Protein AF-L1IHH8-F1 (afdb_monomer)

Organism: Guillardia theta (strain CCMP2712) (NCBI:txid905079)

Structure (mmCIF, N/CA/C/O backbone):
data_AF-L1IHH8-F1
#
_entry.id   AF-L1IHH8-F1
#
loop_
_atom_site.group_PDB
_atom_site.id
_atom_site.type_symbol
_atom_site.label_atom_id
_atom_site.label_alt_id
_atom_site.label_comp_id
_atom_site.label_asym_id
_atom_site.label_entity_id
_atom_site.label_seq_id
_atom_site.pdbx_PDB_ins_code
_atom_site.Cartn_x
_atom_site.Cartn_y
_atom_site.Cartn_z
_atom_site.occupancy
_atom_site.B_iso_or_equiv
_atom_site.auth_seq_id
_atom_site.auth_comp_id
_atom_site.auth_asym_id
_atom_site.auth_atom_id
_atom_site.pdbx_PDB_model_num
ATOM 1 N N . MET A 1 1 ? 19.258 -24.848 -28.499 1.00 42.00 1 MET A N 1
ATOM 2 C CA . MET A 1 1 ? 18.863 -24.245 -27.208 1.00 42.00 1 MET A CA 1
ATOM 3 C C . MET A 1 1 ? 17.441 -23.754 -27.387 1.00 42.00 1 MET A C 1
ATOM 5 O O . MET A 1 1 ? 17.196 -23.006 -28.322 1.00 42.00 1 MET A O 1
ATOM 9 N N . ALA A 1 2 ? 16.505 -24.311 -26.627 1.00 39.00 2 ALA A N 1
ATOM 10 C CA . ALA A 1 2 ? 15.074 -24.116 -26.814 1.00 39.00 2 ALA A CA 1
ATOM 11 C C . ALA A 1 2 ? 14.574 -22.880 -26.038 1.00 39.00 2 ALA A C 1
ATOM 13 O O . ALA A 1 2 ? 14.802 -22.795 -24.838 1.00 39.00 2 ALA A O 1
ATOM 14 N N . VAL A 1 3 ? 13.909 -21.994 -26.791 1.00 45.84 3 VAL A N 1
ATOM 15 C CA . VAL A 1 3 ? 12.737 -21.144 -26.489 1.00 45.84 3 VAL A CA 1
ATOM 16 C C . VAL A 1 3 ? 12.817 -20.092 -25.367 1.00 45.84 3 VAL A C 1
ATOM 18 O O . VAL A 1 3 ? 12.896 -20.402 -24.186 1.00 45.84 3 VAL A O 1
ATOM 21 N N . GLY A 1 4 ? 12.644 -18.826 -25.763 1.00 43.56 4 GLY A N 1
ATOM 22 C CA . GLY A 1 4 ? 12.114 -17.755 -24.918 1.00 43.56 4 GLY A CA 1
ATOM 23 C C . GLY A 1 4 ? 10.997 -17.043 -25.679 1.00 43.56 4 GLY A C 1
ATOM 24 O O . GLY A 1 4 ? 11.246 -16.051 -26.357 1.00 43.56 4 GLY A O 1
ATOM 25 N N . GLU A 1 5 ? 9.792 -17.612 -25.639 1.00 51.06 5 GLU A N 1
ATOM 26 C CA . GLU A 1 5 ? 8.565 -17.042 -26.200 1.00 51.06 5 GLU A CA 1
ATOM 27 C C . GLU A 1 5 ? 8.221 -15.736 -25.474 1.00 51.06 5 GLU A C 1
ATOM 29 O O . GLU A 1 5 ? 7.688 -15.735 -24.365 1.00 51.06 5 GLU A O 1
ATOM 34 N N . GLY A 1 6 ? 8.529 -14.601 -26.101 1.00 54.66 6 GLY A N 1
ATOM 35 C CA . GLY A 1 6 ? 7.864 -13.345 -25.778 1.00 54.66 6 GLY A CA 1
ATOM 36 C C . GLY A 1 6 ? 6.418 -13.452 -26.254 1.00 54.66 6 GLY A C 1
ATOM 37 O O . GLY A 1 6 ? 6.179 -13.431 -27.459 1.00 54.66 6 GLY A O 1
ATOM 38 N N . GLY A 1 7 ? 5.476 -13.642 -25.326 1.00 62.53 7 GLY A N 1
ATOM 39 C CA . GLY A 1 7 ? 4.051 -13.770 -25.643 1.00 62.53 7 GLY A CA 1
ATOM 40 C C . GLY A 1 7 ? 3.553 -12.614 -26.519 1.00 62.53 7 GLY A C 1
ATOM 41 O O . GLY A 1 7 ? 3.982 -11.472 -26.343 1.00 62.53 7 GLY A O 1
ATOM 42 N N . SER A 1 8 ? 2.663 -12.918 -27.474 1.00 83.50 8 SER A N 1
ATOM 43 C CA . SER A 1 8 ? 2.055 -11.922 -28.375 1.00 83.50 8 SER A CA 1
ATOM 44 C C . SER A 1 8 ? 1.467 -10.748 -27.579 1.00 83.50 8 SER A C 1
ATOM 46 O O . SER A 1 8 ? 0.989 -10.930 -26.457 1.00 83.50 8 SER A O 1
ATOM 48 N N . PHE A 1 9 ? 1.429 -9.551 -28.172 1.00 83.62 9 PHE A N 1
ATOM 49 C CA . PHE A 1 9 ? 0.716 -8.398 -27.607 1.00 83.62 9 PHE A CA 1
ATOM 50 C C . PHE A 1 9 ? -0.721 -8.744 -27.195 1.00 83.62 9 PHE A C 1
ATOM 52 O O . PHE A 1 9 ? -1.194 -8.272 -26.166 1.00 83.62 9 PHE A O 1
ATOM 59 N N . GLU A 1 10 ? -1.392 -9.613 -27.950 1.00 84.56 10 GLU A N 1
ATOM 60 C CA . GLU A 1 10 ? -2.737 -10.102 -27.627 1.00 84.56 10 GLU A CA 1
ATOM 61 C C . GLU A 1 10 ? -2.761 -10.918 -26.328 1.00 84.56 10 GLU A C 1
ATOM 63 O O . GLU A 1 10 ? -3.709 -10.832 -25.548 1.00 84.56 10 GLU A O 1
ATOM 68 N N . GLU A 1 11 ? -1.705 -11.684 -26.050 1.00 83.38 11 GLU A N 1
ATOM 69 C CA . GLU A 1 11 ? -1.583 -12.452 -24.814 1.00 83.38 11 GLU A CA 1
ATOM 70 C C . GLU A 1 11 ? -1.338 -11.536 -23.612 1.00 83.38 11 GLU A C 1
ATOM 72 O O . GLU A 1 11 ? -1.935 -11.739 -22.554 1.00 83.38 11 GLU A O 1
ATOM 77 N N . VAL A 1 12 ? -0.502 -10.508 -23.782 1.00 79.94 12 VAL A N 1
ATOM 78 C CA . VAL A 1 12 ? -0.261 -9.488 -22.754 1.00 79.94 12 VAL A CA 1
ATOM 79 C C . VAL A 1 12 ? -1.540 -8.702 -22.466 1.00 79.94 12 VAL A C 1
ATOM 81 O O . VAL A 1 12 ? -1.905 -8.559 -21.303 1.00 79.94 12 VAL A O 1
ATOM 84 N N . ALA A 1 13 ? -2.262 -8.265 -23.501 1.00 82.06 13 ALA A N 1
ATOM 85 C CA . ALA A 1 13 ? -3.532 -7.557 -23.353 1.00 82.06 13 ALA A CA 1
ATOM 86 C C . ALA A 1 13 ? -4.588 -8.416 -22.641 1.00 82.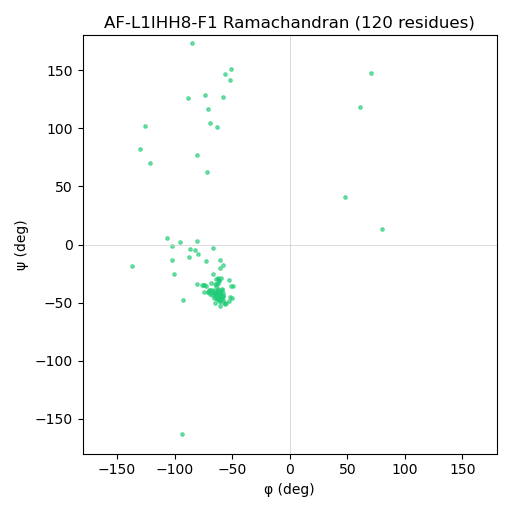06 13 ALA A C 1
ATOM 88 O O . ALA A 1 13 ? -5.281 -7.937 -21.748 1.00 82.06 13 ALA A O 1
ATOM 89 N N . ARG A 1 14 ? -4.668 -9.712 -22.970 1.00 84.31 14 ARG A N 1
ATOM 90 C CA . ARG A 1 14 ? -5.578 -10.641 -22.290 1.00 84.31 14 ARG A CA 1
ATOM 91 C C . ARG A 1 14 ? -5.212 -10.839 -20.816 1.00 84.31 14 ARG A C 1
ATOM 93 O O . ARG A 1 14 ? -6.110 -10.884 -19.982 1.00 84.31 14 ARG A O 1
ATOM 100 N N . LYS A 1 15 ? -3.920 -10.960 -20.489 1.00 79.44 15 LYS A N 1
ATOM 101 C CA . LYS A 1 15 ? -3.448 -11.070 -19.096 1.00 79.44 15 LYS A CA 1
ATOM 102 C C . LYS A 1 15 ? -3.727 -9.793 -18.299 1.00 79.44 15 LYS A C 1
ATOM 104 O O . LYS A 1 15 ? -4.113 -9.886 -17.141 1.00 79.44 15 LYS A O 1
ATOM 109 N N . ASP A 1 16 ? -3.568 -8.625 -18.917 1.00 78.00 16 ASP A N 1
ATOM 110 C CA . ASP A 1 16 ? -3.890 -7.332 -18.301 1.00 78.00 16 ASP A CA 1
ATOM 111 C C . ASP A 1 16 ? -5.395 -7.198 -18.010 1.00 78.00 16 ASP A C 1
ATOM 113 O O . ASP A 1 16 ? -5.780 -6.822 -16.904 1.00 78.00 16 ASP A O 1
ATOM 117 N N . GLU A 1 17 ? -6.253 -7.586 -18.958 1.00 81.12 17 GLU A N 1
ATOM 118 C CA . GLU A 1 17 ? -7.710 -7.609 -18.767 1.00 81.12 17 GLU A CA 1
ATOM 119 C C . GLU A 1 17 ? -8.120 -8.570 -17.637 1.00 81.12 17 GLU A C 1
ATOM 121 O O . GLU A 1 17 ? -8.918 -8.211 -16.772 1.00 81.12 17 GLU A O 1
ATOM 126 N N . GLN A 1 18 ? -7.537 -9.775 -17.599 1.00 81.19 18 GLN A N 1
ATOM 127 C CA . GLN A 1 18 ? -7.774 -10.748 -16.526 1.00 81.19 18 GLN A CA 1
ATOM 128 C C . GLN A 1 18 ? -7.363 -10.196 -15.162 1.00 81.19 18 GLN A C 1
ATOM 130 O O . GLN A 1 18 ? -8.164 -10.224 -14.232 1.00 81.19 18 GLN A O 1
ATOM 135 N N . PHE A 1 19 ? -6.165 -9.619 -15.063 1.00 74.19 19 PHE A N 1
ATOM 136 C CA . PHE A 1 19 ? -5.675 -9.007 -13.830 1.00 74.19 19 PHE A CA 1
ATOM 137 C C . PHE A 1 19 ? -6.603 -7.886 -13.341 1.00 74.19 19 PHE A C 1
ATOM 139 O O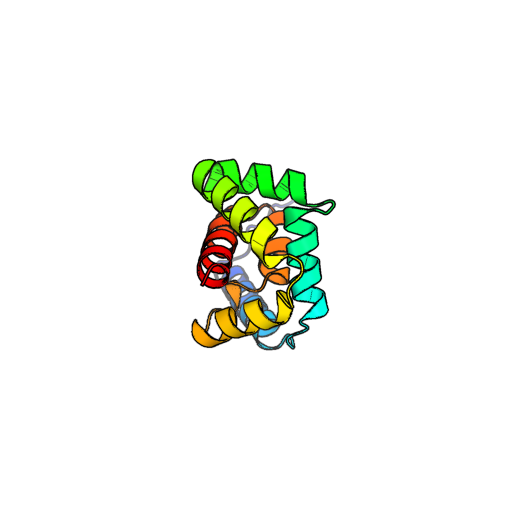 . PHE A 1 19 ? -6.957 -7.831 -12.164 1.00 74.19 19 PHE A O 1
ATOM 146 N N . LYS A 1 20 ? -7.068 -7.020 -14.251 1.00 72.06 20 LYS A N 1
ATOM 147 C CA . LYS A 1 20 ? -8.031 -5.958 -13.925 1.00 72.06 20 LYS A CA 1
ATOM 148 C C . LYS A 1 20 ? -9.353 -6.515 -13.400 1.00 72.06 20 LYS A C 1
ATOM 150 O O . LYS A 1 20 ? -9.914 -5.947 -12.465 1.00 72.06 20 LYS A O 1
ATOM 155 N N . GLN A 1 21 ? -9.862 -7.603 -13.980 1.00 76.75 21 GLN A N 1
ATOM 156 C CA . GLN A 1 21 ? -11.096 -8.229 -13.502 1.00 76.75 21 GLN A CA 1
ATOM 157 C C . GLN A 1 21 ? -10.924 -8.933 -12.155 1.00 76.75 21 GLN A C 1
ATOM 159 O O . GLN A 1 21 ? -11.806 -8.829 -11.305 1.00 76.75 21 GLN A O 1
ATOM 164 N N . GLU A 1 22 ? -9.808 -9.627 -11.944 1.00 77.00 22 GLU A N 1
ATOM 165 C CA . GLU A 1 22 ? -9.498 -10.293 -10.675 1.00 77.00 22 GLU A CA 1
ATOM 166 C C . GLU A 1 22 ? -9.402 -9.283 -9.529 1.00 77.00 22 GLU A C 1
ATOM 168 O O . GLU A 1 22 ? -10.059 -9.459 -8.502 1.00 77.00 22 GLU A O 1
ATOM 173 N N . GLU A 1 23 ? -8.677 -8.179 -9.732 1.00 70.44 23 GLU A N 1
ATOM 174 C CA . GLU A 1 23 ? -8.561 -7.105 -8.740 1.00 70.44 23 GLU A CA 1
ATOM 175 C C . GLU A 1 23 ? -9.917 -6.444 -8.458 1.00 70.44 23 GLU A C 1
ATOM 177 O O . GLU A 1 23 ? -10.268 -6.227 -7.298 1.00 70.44 23 GLU A O 1
ATOM 182 N N . LYS A 1 24 ? -10.724 -6.195 -9.500 1.00 70.69 24 LYS A N 1
ATOM 183 C CA . LYS A 1 24 ? -12.064 -5.602 -9.361 1.00 70.69 24 LYS A CA 1
ATOM 184 C C . LYS A 1 24 ? -13.038 -6.501 -8.594 1.00 70.69 24 LYS A C 1
ATOM 186 O O . LYS A 1 24 ? -13.910 -6.001 -7.889 1.00 70.69 24 LYS A O 1
ATOM 191 N N . ASN A 1 25 ? -12.919 -7.818 -8.747 1.00 76.94 25 ASN A N 1
ATOM 192 C CA . ASN A 1 25 ? -13.812 -8.783 -8.104 1.00 76.94 25 ASN A CA 1
ATOM 193 C C . ASN A 1 25 ? -13.346 -9.190 -6.700 1.00 76.94 25 ASN A C 1
ATOM 195 O O . ASN A 1 25 ? -14.098 -9.839 -5.967 1.00 76.94 25 ASN A O 1
ATOM 199 N N . ARG A 1 26 ? -12.122 -8.828 -6.299 1.00 78.69 26 ARG A N 1
ATOM 200 C CA . ARG A 1 26 ? -11.611 -9.148 -4.970 1.00 78.69 26 ARG A CA 1
ATOM 201 C C . ARG A 1 26 ? -12.325 -8.300 -3.923 1.00 78.69 26 ARG A C 1
ATOM 203 O O . ARG A 1 26 ? -12.165 -7.082 -3.878 1.00 78.69 26 ARG A O 1
ATOM 210 N N . ALA A 1 27 ? -13.065 -8.955 -3.030 1.00 87.81 27 ALA A N 1
ATOM 211 C CA . ALA A 1 27 ? -13.708 -8.280 -1.910 1.00 87.81 27 ALA A CA 1
ATOM 212 C C . ALA A 1 27 ? -12.683 -7.509 -1.058 1.00 87.81 27 ALA A C 1
ATOM 214 O O . ALA A 1 27 ? -11.520 -7.906 -0.922 1.00 87.81 27 ALA A O 1
ATOM 215 N N . TRP A 1 28 ? -13.116 -6.385 -0.493 1.00 92.94 28 TRP A N 1
ATOM 216 C CA . TRP A 1 28 ? -12.289 -5.627 0.435 1.00 92.94 28 TRP A CA 1
ATOM 217 C C . TRP A 1 28 ? -12.206 -6.342 1.786 1.00 92.94 28 TRP A C 1
ATOM 219 O O . TRP A 1 28 ? -13.241 -6.655 2.374 1.00 92.94 28 TRP A O 1
ATOM 229 N N . ASN A 1 29 ? -10.988 -6.541 2.293 1.00 95.19 29 ASN A N 1
ATOM 230 C CA . ASN A 1 29 ? -10.729 -7.057 3.635 1.00 95.19 29 ASN A CA 1
ATOM 231 C C . ASN A 1 29 ? -9.794 -6.096 4.382 1.00 95.19 29 ASN A C 1
ATOM 233 O O . ASN A 1 29 ? -8.587 -6.101 4.161 1.00 95.19 29 ASN A O 1
ATOM 237 N N . SER A 1 30 ? -10.345 -5.274 5.274 1.00 95.31 30 SER A N 1
ATOM 238 C CA . SER A 1 30 ? -9.593 -4.209 5.947 1.00 95.31 30 SER A CA 1
ATOM 239 C C . SER A 1 30 ? -8.437 -4.719 6.803 1.00 95.31 30 SER A C 1
ATOM 241 O O . SER A 1 30 ? -7.411 -4.047 6.876 1.00 95.31 30 SER A O 1
ATOM 243 N N . GLU A 1 31 ? -8.559 -5.909 7.392 1.00 96.44 31 GLU A N 1
ATOM 244 C CA . GLU A 1 31 ? -7.476 -6.518 8.170 1.00 96.44 31 GLU A CA 1
ATOM 245 C C . GLU A 1 31 ? -6.297 -6.918 7.272 1.00 96.44 31 GLU A C 1
ATOM 247 O O . GLU A 1 31 ? -5.143 -6.675 7.621 1.00 96.44 31 GLU A O 1
ATOM 252 N N . GLU A 1 32 ? -6.570 -7.471 6.084 1.00 96.38 32 GLU A N 1
ATOM 253 C CA . GLU A 1 32 ? -5.527 -7.797 5.099 1.00 96.38 32 GLU A CA 1
ATOM 254 C C . GLU A 1 32 ? -4.826 -6.541 4.572 1.00 96.38 32 GLU A C 1
ATOM 256 O O . GLU A 1 32 ? -3.601 -6.525 4.434 1.00 96.38 32 GLU A O 1
ATOM 261 N N . GLU A 1 33 ? -5.584 -5.483 4.282 1.00 97.06 33 GLU A N 1
ATOM 262 C CA . GLU A 1 33 ? -5.032 -4.232 3.754 1.00 97.06 33 GLU A CA 1
ATOM 263 C C . GLU A 1 33 ? -4.191 -3.502 4.813 1.00 97.06 33 GLU A C 1
ATOM 265 O O . GLU A 1 33 ? -3.105 -2.996 4.517 1.00 97.06 33 GLU A O 1
ATOM 270 N N . GLU A 1 34 ? -4.630 -3.514 6.073 1.00 97.12 34 GLU A N 1
ATOM 271 C CA . GLU A 1 34 ? -3.823 -3.033 7.194 1.00 97.12 34 GLU A CA 1
ATOM 272 C C . GLU A 1 34 ? -2.557 -3.871 7.381 1.00 97.12 34 GLU A C 1
ATOM 274 O O . GLU A 1 34 ? -1.462 -3.318 7.517 1.00 97.12 34 GLU A O 1
ATOM 279 N N . HIS A 1 35 ? -2.677 -5.200 7.358 1.00 97.56 35 HIS A N 1
ATOM 280 C CA . HIS A 1 35 ? -1.524 -6.082 7.483 1.00 97.56 35 HIS A CA 1
ATOM 281 C C . HIS A 1 35 ? -0.505 -5.831 6.367 1.00 97.56 35 HIS A C 1
ATOM 283 O O . HIS A 1 35 ? 0.693 -5.793 6.636 1.00 97.56 35 HIS A O 1
ATOM 289 N N . ALA A 1 36 ? -0.956 -5.582 5.136 1.00 97.94 36 ALA A N 1
ATOM 290 C CA . ALA A 1 36 ? -0.074 -5.229 4.030 1.00 97.94 36 ALA A CA 1
ATOM 291 C C . ALA A 1 36 ? 0.671 -3.903 4.271 1.00 97.94 36 ALA A C 1
ATOM 293 O O . ALA A 1 36 ? 1.870 -3.828 4.001 1.00 97.94 36 ALA A O 1
ATOM 294 N N . LEU A 1 37 ? 0.010 -2.876 4.823 1.00 98.00 37 LEU A N 1
ATOM 295 C CA . LEU A 1 37 ? 0.689 -1.638 5.232 1.00 98.00 37 LEU A CA 1
ATOM 296 C C . LEU A 1 37 ? 1.737 -1.911 6.320 1.00 98.00 37 LEU A C 1
ATOM 298 O O . LEU A 1 37 ? 2.890 -1.500 6.175 1.00 98.00 37 LEU A O 1
ATOM 302 N N . ARG A 1 38 ? 1.382 -2.666 7.366 1.00 97.88 38 ARG A N 1
ATOM 303 C CA . ARG A 1 38 ? 2.326 -3.054 8.430 1.00 97.88 38 ARG A CA 1
ATOM 304 C C . ARG A 1 38 ? 3.519 -3.818 7.869 1.00 97.88 38 ARG A C 1
ATOM 306 O O . ARG A 1 38 ? 4.656 -3.516 8.203 1.00 97.88 38 ARG A O 1
ATOM 313 N N . GLU A 1 39 ? 3.285 -4.756 6.964 1.00 97.88 39 GLU A N 1
ATOM 314 C CA . GLU A 1 39 ? 4.329 -5.549 6.322 1.00 97.88 39 GLU A CA 1
ATOM 315 C C . GLU A 1 39 ? 5.289 -4.686 5.479 1.00 97.88 39 GLU A C 1
ATOM 317 O O . GLU A 1 39 ? 6.492 -4.952 5.452 1.00 97.88 39 GLU A O 1
ATOM 322 N N . MET A 1 40 ? 4.790 -3.616 4.845 1.00 97.94 40 MET A N 1
ATOM 323 C CA . MET A 1 40 ? 5.610 -2.650 4.102 1.00 97.94 40 MET A CA 1
ATOM 324 C C . MET A 1 40 ? 6.422 -1.706 5.005 1.00 97.94 40 MET A C 1
ATOM 326 O O . MET A 1 40 ? 7.539 -1.330 4.647 1.00 97.94 40 MET A O 1
ATOM 330 N N . PHE A 1 41 ? 5.897 -1.297 6.162 1.00 97.69 41 PHE A N 1
ATOM 331 C CA . PHE A 1 41 ? 6.553 -0.296 7.019 1.00 97.69 41 PHE A CA 1
ATOM 332 C C . PHE A 1 41 ? 7.316 -0.872 8.217 1.00 97.69 41 PHE A C 1
ATOM 334 O O . PHE A 1 41 ? 8.250 -0.236 8.701 1.00 97.69 41 PHE A O 1
ATOM 341 N N . GLU A 1 42 ? 6.939 -2.054 8.694 1.00 96.81 42 GLU A N 1
ATOM 342 C CA . GLU A 1 42 ? 7.429 -2.646 9.949 1.00 96.81 42 GLU A CA 1
ATOM 343 C C . GLU A 1 42 ? 7.755 -4.141 9.821 1.00 96.81 42 GLU A C 1
ATOM 345 O O . GLU A 1 42 ? 8.465 -4.685 10.665 1.00 96.81 42 GLU A O 1
ATOM 350 N N . GLY A 1 43 ? 7.238 -4.812 8.789 1.00 96.06 43 GLY A N 1
ATOM 351 C CA . GLY A 1 43 ? 7.403 -6.250 8.598 1.00 96.06 43 GLY A CA 1
ATOM 352 C C . GLY A 1 43 ? 8.588 -6.648 7.722 1.00 96.06 43 GLY A C 1
ATOM 353 O O . GLY A 1 43 ? 9.515 -5.875 7.463 1.00 96.06 43 GLY A O 1
ATOM 354 N N . ALA A 1 44 ? 8.559 -7.895 7.252 1.00 96.50 44 ALA A N 1
ATOM 355 C CA . ALA A 1 44 ? 9.684 -8.510 6.546 1.00 96.50 44 ALA A CA 1
ATOM 356 C C . ALA A 1 44 ? 9.962 -7.852 5.185 1.00 96.50 44 ALA A C 1
ATOM 358 O O . ALA A 1 44 ? 11.097 -7.859 4.705 1.00 96.50 44 ALA A O 1
ATOM 359 N N . SER A 1 45 ? 8.942 -7.244 4.580 1.00 96.75 45 SER A N 1
ATOM 360 C CA . SER A 1 45 ? 9.055 -6.543 3.301 1.00 96.75 45 SER A CA 1
ATOM 361 C C . SER A 1 45 ? 9.598 -5.116 3.436 1.00 96.75 45 SER A C 1
ATOM 363 O O . SER A 1 45 ? 9.853 -4.482 2.414 1.00 96.75 45 SER A O 1
ATOM 365 N N . ASN A 1 46 ? 9.827 -4.599 4.650 1.00 96.81 46 ASN A N 1
ATOM 366 C CA . ASN A 1 46 ? 10.240 -3.209 4.844 1.00 96.81 46 ASN A CA 1
ATOM 367 C C . ASN A 1 46 ? 11.546 -2.839 4.132 1.00 96.81 46 ASN A C 1
ATOM 369 O O . ASN A 1 46 ? 11.615 -1.804 3.470 1.00 96.81 46 ASN A O 1
ATOM 373 N N . SER A 1 47 ? 12.569 -3.689 4.218 1.00 95.50 47 SER A N 1
ATOM 374 C CA . SER A 1 47 ? 13.861 -3.440 3.567 1.00 95.50 47 SER A CA 1
ATOM 375 C C . SER A 1 47 ? 13.731 -3.385 2.041 1.00 95.50 47 SER A C 1
ATOM 377 O O . SER A 1 47 ? 14.279 -2.485 1.400 1.00 95.50 47 SER A O 1
ATOM 379 N N . LEU A 1 48 ? 12.944 -4.302 1.470 1.00 95.75 48 LEU A N 1
ATOM 380 C CA . LEU A 1 48 ? 12.618 -4.335 0.048 1.00 95.75 48 LEU A CA 1
ATOM 381 C C . LEU A 1 48 ? 11.903 -3.046 -0.368 1.00 95.75 48 LEU A C 1
ATOM 383 O O . LEU A 1 48 ? 12.378 -2.350 -1.264 1.00 95.75 48 LEU A O 1
ATOM 387 N N . VAL A 1 49 ? 10.827 -2.677 0.329 1.00 95.06 49 VAL A N 1
ATOM 388 C CA . VAL A 1 49 ? 10.029 -1.480 0.024 1.00 95.06 49 VAL A CA 1
ATOM 389 C C . VAL A 1 49 ? 10.874 -0.213 0.142 1.00 95.06 49 VAL A C 1
ATOM 391 O O . VAL A 1 49 ? 10.861 0.616 -0.767 1.00 95.06 49 VAL A O 1
ATOM 394 N N . ALA A 1 50 ? 11.668 -0.081 1.207 1.00 94.31 50 ALA A N 1
ATOM 395 C CA . ALA A 1 50 ? 12.554 1.060 1.406 1.00 94.31 50 ALA A CA 1
ATOM 396 C C . ALA A 1 50 ? 13.556 1.210 0.253 1.00 94.31 50 ALA A C 1
ATOM 398 O O . ALA A 1 50 ? 13.745 2.317 -0.254 1.00 94.31 50 ALA A O 1
ATOM 399 N N . SER A 1 51 ? 14.154 0.105 -0.206 1.00 93.25 51 SER A N 1
ATOM 400 C CA . SER A 1 51 ? 15.087 0.128 -1.337 1.00 93.25 51 SER A CA 1
ATOM 401 C C . SER A 1 51 ? 14.402 0.516 -2.657 1.00 93.25 51 SER A C 1
ATOM 403 O O . SER A 1 51 ? 14.879 1.414 -3.357 1.00 93.25 51 SER A O 1
ATOM 405 N N . SER A 1 52 ? 13.239 -0.074 -2.962 1.00 93.19 52 SER A N 1
ATOM 406 C CA . SER A 1 52 ? 12.464 0.222 -4.172 1.00 93.19 52 SER A CA 1
ATOM 407 C C . SER A 1 52 ? 11.969 1.668 -4.196 1.00 93.19 52 SER A C 1
ATOM 409 O O . SER A 1 52 ? 12.044 2.341 -5.229 1.00 93.19 52 SER A O 1
ATOM 411 N N . CYS A 1 53 ? 11.488 2.180 -3.063 1.00 92.50 53 CYS A N 1
ATOM 412 C CA . CYS A 1 53 ? 10.890 3.509 -2.994 1.00 92.50 53 CYS A CA 1
ATOM 413 C C . CYS A 1 53 ? 11.937 4.620 -2.913 1.00 92.50 53 CYS A C 1
ATOM 415 O O . CYS A 1 53 ? 11.755 5.651 -3.564 1.00 92.50 53 CYS A O 1
ATOM 417 N N . ALA A 1 54 ? 13.077 4.402 -2.250 1.00 89.19 54 ALA A N 1
ATOM 418 C C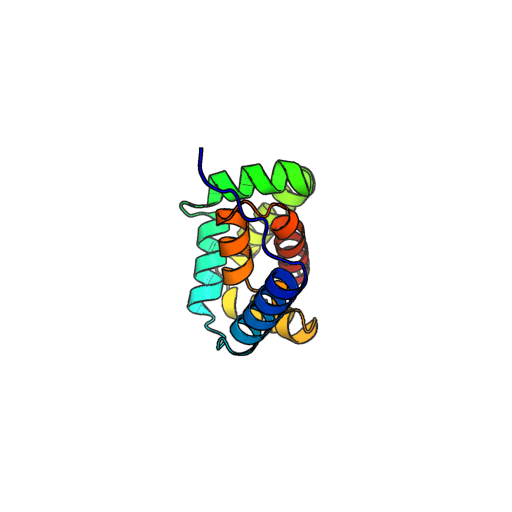A . ALA A 1 54 ? 14.197 5.341 -2.315 1.00 89.19 54 ALA A CA 1
ATOM 419 C C . ALA A 1 54 ? 14.687 5.547 -3.762 1.00 89.19 54 ALA A C 1
ATOM 421 O O . ALA A 1 54 ? 14.984 6.678 -4.151 1.00 89.19 54 ALA A O 1
ATOM 422 N N . ALA A 1 55 ? 14.701 4.481 -4.572 1.00 8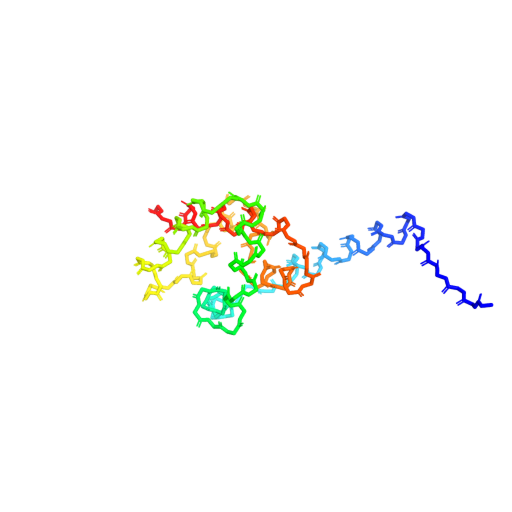8.19 55 ALA A N 1
ATOM 423 C CA . ALA A 1 55 ? 15.079 4.546 -5.983 1.00 88.19 55 ALA A CA 1
ATOM 424 C C . ALA A 1 55 ? 14.006 5.193 -6.882 1.00 88.19 55 ALA A C 1
ATOM 426 O O . ALA A 1 55 ? 14.349 5.878 -7.843 1.00 88.19 55 ALA A O 1
ATOM 427 N N . SER A 1 56 ? 12.718 4.989 -6.584 1.00 89.56 56 SER A N 1
ATOM 428 C CA . SER A 1 56 ? 11.620 5.360 -7.497 1.00 89.56 56 SER A CA 1
ATOM 429 C C . SER A 1 56 ? 11.043 6.752 -7.246 1.00 89.56 56 SER A C 1
ATOM 431 O O . SER A 1 56 ? 10.873 7.528 -8.182 1.00 89.56 56 SER A O 1
ATOM 433 N N . ILE A 1 57 ? 10.740 7.082 -5.986 1.00 88.88 57 ILE A N 1
ATOM 434 C CA . ILE A 1 57 ? 10.049 8.331 -5.612 1.00 88.88 57 ILE A CA 1
ATOM 435 C C . ILE A 1 57 ? 10.975 9.353 -4.943 1.00 88.88 57 ILE A C 1
ATOM 437 O O . ILE A 1 57 ? 10.519 10.421 -4.548 1.00 88.88 57 ILE A O 1
ATOM 441 N N . LYS A 1 58 ? 12.283 9.062 -4.881 1.00 86.75 58 LYS A N 1
ATOM 442 C CA . LYS A 1 58 ? 13.320 9.784 -4.121 1.00 86.75 58 LYS A CA 1
ATOM 443 C C . LYS A 1 58 ? 13.182 9.599 -2.607 1.00 86.75 58 LYS A C 1
ATOM 445 O O . LYS A 1 58 ? 12.085 9.543 -2.053 1.00 86.75 58 LYS A O 1
ATOM 450 N N . THR A 1 59 ? 14.323 9.597 -1.920 1.00 87.06 59 THR A N 1
ATOM 451 C CA . THR A 1 59 ? 14.413 9.412 -0.463 1.00 87.06 59 THR A CA 1
ATOM 452 C C . THR A 1 59 ? 13.468 10.315 0.343 1.00 87.06 59 THR A C 1
ATOM 454 O O . THR A 1 59 ? 12.758 9.773 1.183 1.00 87.06 59 THR A O 1
ATOM 457 N N . PRO A 1 60 ? 13.342 11.637 0.087 1.00 90.62 60 PRO A N 1
ATOM 458 C CA . PRO A 1 60 ? 12.470 12.491 0.901 1.00 90.62 60 PRO A CA 1
ATOM 459 C C . PRO A 1 60 ? 10.987 12.098 0.856 1.00 90.62 60 PRO A C 1
ATOM 461 O O . PRO A 1 60 ? 10.282 12.235 1.852 1.00 90.62 60 PRO A O 1
ATOM 464 N N . CYS A 1 61 ? 10.499 11.587 -0.278 1.00 92.50 61 CYS A N 1
ATOM 465 C CA . CYS A 1 61 ? 9.110 11.144 -0.393 1.00 92.50 61 CYS A CA 1
ATOM 466 C C . CYS A 1 61 ? 8.873 9.838 0.371 1.00 92.50 61 CYS A C 1
ATOM 468 O O . CYS A 1 61 ? 7.817 9.666 0.978 1.00 92.50 61 CYS A O 1
ATOM 470 N N . TRP A 1 62 ? 9.863 8.941 0.392 1.00 94.56 62 TRP A N 1
ATOM 471 C CA . TRP A 1 62 ? 9.809 7.742 1.227 1.00 94.56 62 TRP A CA 1
ATOM 472 C C . TRP A 1 62 ? 9.867 8.072 2.725 1.00 94.56 62 TRP A C 1
ATOM 474 O O . TRP A 1 62 ? 9.071 7.540 3.496 1.00 94.56 62 TRP A O 1
ATOM 484 N N . GLU A 1 63 ? 10.746 8.989 3.141 1.00 95.06 63 GLU A N 1
ATOM 485 C CA . GLU A 1 63 ? 10.805 9.457 4.533 1.00 95.06 63 GLU A CA 1
ATOM 486 C C . GLU A 1 63 ? 9.462 10.045 4.984 1.00 95.06 63 GLU A C 1
ATOM 488 O O . GLU A 1 63 ? 8.944 9.652 6.027 1.00 95.06 63 GLU A O 1
ATOM 493 N N . GLN A 1 64 ? 8.829 10.869 4.142 1.00 95.94 64 GLN A N 1
ATOM 494 C CA . GLN A 1 64 ? 7.483 11.380 4.402 1.00 95.94 64 GLN A CA 1
ATOM 495 C C . GLN A 1 64 ? 6.454 10.251 4.586 1.00 95.94 64 GLN A C 1
ATOM 497 O O . GLN A 1 64 ? 5.618 10.326 5.482 1.00 95.94 64 GLN A O 1
ATOM 502 N N . CYS A 1 65 ? 6.505 9.184 3.781 1.00 96.94 65 CYS A N 1
ATOM 503 C CA . CYS A 1 65 ? 5.603 8.040 3.958 1.00 96.94 65 CYS A CA 1
ATOM 504 C C . CYS A 1 65 ? 5.776 7.389 5.336 1.00 96.94 65 CYS A C 1
ATOM 506 O O . CYS A 1 65 ? 4.784 7.049 5.978 1.00 96.94 65 CYS A O 1
ATOM 508 N N . LYS A 1 66 ? 7.020 7.246 5.810 1.00 96.81 66 LYS A N 1
ATOM 509 C CA . LYS A 1 66 ? 7.304 6.697 7.143 1.00 96.81 66 LYS A CA 1
ATOM 510 C C . LYS A 1 66 ? 6.801 7.609 8.258 1.00 96.81 66 LYS A C 1
ATOM 512 O O . LYS A 1 66 ? 6.247 7.113 9.233 1.00 96.81 66 LYS A O 1
ATOM 517 N N . GLU A 1 67 ? 6.964 8.923 8.118 1.00 97.25 67 GLU A N 1
ATOM 518 C CA . GLU A 1 67 ? 6.431 9.892 9.082 1.00 97.25 67 GLU A CA 1
ATOM 519 C C . GLU A 1 67 ? 4.909 9.790 9.190 1.00 97.25 67 GLU A C 1
ATOM 521 O O . GLU A 1 67 ? 4.379 9.710 10.296 1.00 97.25 67 GLU A O 1
ATOM 526 N N . ILE A 1 68 ? 4.212 9.736 8.052 1.00 97.38 68 ILE A N 1
ATOM 527 C CA . ILE A 1 68 ? 2.757 9.562 8.013 1.00 97.38 68 ILE A CA 1
ATOM 528 C C . ILE A 1 68 ? 2.377 8.242 8.680 1.00 97.38 68 ILE A C 1
ATOM 530 O O . ILE A 1 68 ? 1.538 8.237 9.578 1.00 97.38 68 ILE A O 1
ATOM 534 N N . TRP A 1 69 ? 3.034 7.139 8.303 1.00 97.44 69 TRP A N 1
ATOM 535 C CA . TRP A 1 69 ? 2.799 5.828 8.907 1.00 97.44 69 TRP A CA 1
ATOM 536 C C . TRP A 1 69 ? 2.907 5.881 10.432 1.00 97.44 69 TRP A C 1
ATOM 538 O O . TRP A 1 69 ? 1.994 5.452 11.128 1.00 97.44 69 TRP A O 1
ATOM 548 N N . MET A 1 70 ? 3.972 6.476 10.971 1.00 97.12 70 MET A N 1
ATOM 549 C CA . MET A 1 70 ? 4.174 6.569 12.418 1.00 97.12 70 MET A CA 1
ATOM 550 C C . MET A 1 70 ? 3.059 7.325 13.150 1.00 97.12 70 MET A C 1
ATOM 552 O O . MET A 1 70 ? 2.804 7.009 14.312 1.00 97.12 70 MET A O 1
ATOM 556 N N . LYS A 1 71 ? 2.386 8.279 12.493 1.00 95.81 71 LYS A N 1
ATOM 557 C CA . LYS A 1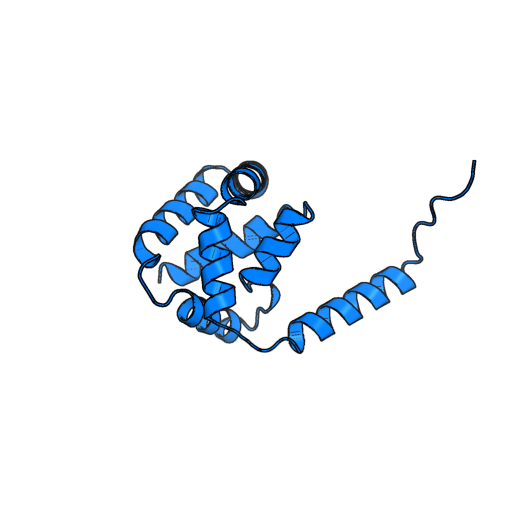 71 ? 1.226 8.983 13.061 1.00 95.81 71 LYS A CA 1
ATOM 558 C C . LYS A 1 71 ? -0.031 8.114 13.073 1.00 95.81 71 LYS A C 1
ATOM 560 O O . LYS A 1 71 ? -0.777 8.167 14.041 1.00 95.81 71 LYS A O 1
ATOM 565 N N . ILE A 1 72 ? -0.263 7.345 12.006 1.00 95.31 72 ILE A N 1
ATOM 566 C CA . ILE A 1 72 ? -1.556 6.684 11.757 1.00 95.31 72 ILE A CA 1
ATOM 567 C C . ILE A 1 72 ? -1.570 5.189 12.087 1.00 95.31 72 ILE A C 1
ATOM 569 O O . ILE A 1 72 ? -2.635 4.596 12.151 1.00 95.31 72 ILE A O 1
ATOM 573 N N . LYS A 1 73 ? -0.416 4.546 12.297 1.00 92.12 73 LYS A N 1
ATOM 574 C CA . LYS A 1 73 ? -0.285 3.077 12.387 1.00 92.12 73 LYS A CA 1
ATOM 575 C C . LYS A 1 73 ? -1.066 2.376 13.500 1.00 92.12 73 LYS A C 1
ATOM 577 O O . LYS A 1 73 ? -1.122 1.148 13.510 1.00 92.12 73 LYS A O 1
ATOM 582 N N . ASN A 1 74 ? -1.591 3.119 14.469 1.00 89.75 74 ASN A N 1
ATOM 583 C CA . ASN A 1 74 ? -2.419 2.579 15.551 1.00 89.75 74 ASN A CA 1
ATOM 584 C C . ASN A 1 74 ? -3.919 2.839 15.326 1.00 89.75 74 ASN A C 1
ATOM 586 O O . ASN A 1 74 ? -4.733 2.416 16.142 1.00 89.75 74 ASN A O 1
ATOM 590 N N . ASP A 1 75 ? -4.277 3.517 14.235 1.00 88.44 75 ASP A N 1
ATOM 591 C CA . ASP A 1 75 ? -5.656 3.730 13.814 1.00 88.44 75 ASP A CA 1
ATOM 592 C C . ASP A 1 75 ? -6.159 2.532 12.993 1.00 88.44 75 ASP A C 1
ATOM 594 O O . ASP A 1 75 ? -5.391 1.657 12.595 1.00 88.44 75 ASP A O 1
ATOM 598 N N . GLN A 1 76 ? -7.451 2.539 12.653 1.00 90.88 76 GLN A N 1
ATOM 599 C CA . GLN A 1 76 ? -8.063 1.614 11.690 1.00 90.88 76 GLN A CA 1
ATOM 600 C C . GLN A 1 76 ? -7.628 1.946 10.248 1.00 90.88 76 GLN A C 1
ATOM 602 O O . GLN A 1 76 ? -8.432 2.344 9.401 1.00 90.88 76 GLN A O 1
ATOM 607 N N . VAL A 1 77 ? -6.328 1.839 9.965 1.00 94.44 77 VAL A N 1
ATOM 608 C CA . VAL A 1 77 ? -5.723 2.252 8.688 1.00 94.44 77 VAL A CA 1
ATOM 609 C C . VAL A 1 77 ? -6.257 1.460 7.500 1.00 94.44 77 VAL A C 1
ATOM 611 O O . VAL A 1 77 ? -6.339 2.016 6.407 1.00 94.44 77 VAL A O 1
ATOM 614 N N . GLY A 1 78 ? -6.682 0.210 7.706 1.00 94.81 78 GLY A N 1
ATOM 615 C CA . GLY A 1 78 ? -7.344 -0.589 6.674 1.00 94.81 78 GLY A CA 1
ATOM 616 C C . GLY A 1 78 ? -8.657 0.037 6.192 1.00 94.81 78 GLY A C 1
ATOM 617 O O . GLY A 1 78 ? -8.873 0.170 4.989 1.00 94.81 78 GLY A O 1
ATOM 618 N N . GLU A 1 79 ? -9.508 0.507 7.109 1.00 95.81 79 GLU A N 1
ATOM 619 C CA . GLU A 1 79 ? -10.759 1.197 6.750 1.00 95.81 79 GLU A CA 1
ATOM 620 C C . GLU A 1 79 ? -10.489 2.575 6.139 1.00 95.81 79 GLU A C 1
ATOM 622 O O . GLU A 1 79 ? -11.107 2.960 5.148 1.00 95.81 79 GLU A O 1
ATOM 627 N N . ARG A 1 80 ? -9.509 3.319 6.664 1.00 96.25 80 ARG A N 1
ATOM 628 C CA . ARG A 1 80 ? -9.125 4.612 6.073 1.00 96.25 80 ARG A CA 1
ATOM 629 C C . ARG A 1 80 ? -8.607 4.441 4.643 1.00 96.25 80 ARG A C 1
ATOM 631 O O . ARG A 1 80 ? -8.983 5.211 3.762 1.00 96.25 80 ARG A O 1
ATOM 638 N N . ALA A 1 81 ? -7.805 3.406 4.385 1.00 96.56 81 ALA A N 1
ATOM 639 C CA . ALA A 1 81 ? -7.333 3.080 3.042 1.00 96.56 81 ALA A CA 1
ATOM 640 C C . ALA A 1 81 ? -8.495 2.734 2.101 1.00 96.56 81 ALA A C 1
ATOM 642 O O . ALA A 1 81 ? -8.488 3.171 0.952 1.00 96.56 81 ALA A O 1
ATOM 643 N N . LYS A 1 82 ? -9.523 2.030 2.594 1.00 96.06 82 LYS A N 1
ATOM 644 C CA . LYS A 1 82 ? -10.747 1.744 1.834 1.00 96.06 82 LYS A CA 1
ATOM 645 C C . LYS A 1 82 ? -11.424 3.016 1.357 1.00 96.06 82 LYS A C 1
ATOM 647 O O . LYS A 1 82 ? -11.721 3.135 0.172 1.00 96.06 82 LYS A O 1
ATOM 652 N N . HIS A 1 83 ? -11.633 3.965 2.267 1.00 95.38 83 HIS A N 1
ATOM 653 C CA . HIS A 1 83 ? -12.261 5.240 1.936 1.00 95.38 83 HIS A CA 1
ATOM 654 C C . HIS A 1 83 ? -11.478 5.992 0.860 1.00 95.38 83 HIS A C 1
ATOM 656 O O . HIS A 1 83 ? -12.077 6.435 -0.113 1.00 95.38 83 HIS A O 1
ATOM 662 N N . VAL A 1 84 ? -10.148 6.051 0.974 1.00 96.31 84 VAL A N 1
ATOM 663 C CA . VAL A 1 84 ? -9.290 6.687 -0.039 1.00 96.31 84 VAL A CA 1
ATOM 664 C C . VAL A 1 84 ? -9.396 5.987 -1.396 1.00 96.31 84 VAL A C 1
ATOM 666 O O . VAL A 1 84 ? -9.554 6.652 -2.417 1.00 96.31 84 VAL A O 1
ATOM 669 N N . VAL A 1 85 ? -9.322 4.652 -1.429 1.00 95.56 85 VAL A N 1
ATOM 670 C CA . VAL A 1 85 ? -9.416 3.875 -2.677 1.00 95.56 85 VAL A CA 1
ATOM 671 C C . VAL A 1 85 ? -10.771 4.083 -3.354 1.00 95.56 85 VAL A C 1
ATOM 673 O O . VAL A 1 85 ? -10.817 4.278 -4.567 1.00 95.56 85 VAL A O 1
ATOM 676 N N . GLN A 1 86 ? -11.856 4.080 -2.577 1.00 94.19 86 GLN A N 1
ATOM 677 C CA . GLN A 1 86 ? -13.213 4.282 -3.080 1.00 94.19 86 GLN A CA 1
ATOM 678 C C . GLN A 1 86 ? -13.450 5.718 -3.560 1.00 94.19 86 GLN A C 1
ATOM 680 O O . GLN A 1 86 ? -14.034 5.904 -4.621 1.00 94.19 86 GLN A O 1
ATOM 685 N N . GLU A 1 87 ? -12.978 6.724 -2.820 1.00 95.44 87 GLU A N 1
ATOM 686 C CA . GLU A 1 87 ? -13.106 8.140 -3.194 1.00 95.44 87 GLU A CA 1
ATOM 687 C C . GLU A 1 87 ? -12.372 8.454 -4.503 1.00 95.44 87 GLU A C 1
ATOM 689 O O . GLU A 1 87 ? -12.866 9.217 -5.329 1.00 95.44 87 GLU A O 1
ATOM 694 N N . LEU A 1 88 ? -11.198 7.853 -4.701 1.00 93.94 88 LEU A N 1
ATOM 695 C CA . LEU A 1 88 ? -10.385 8.048 -5.901 1.00 93.94 88 LEU A CA 1
ATOM 696 C C . LEU A 1 88 ? -10.753 7.098 -7.048 1.00 93.94 88 LEU A C 1
ATOM 698 O O . LEU A 1 88 ? -10.140 7.189 -8.111 1.00 93.94 88 LEU A O 1
ATOM 702 N N . GLU A 1 89 ? -11.684 6.164 -6.825 1.00 91.75 89 GLU A N 1
ATOM 703 C CA . GLU A 1 89 ? -12.014 5.063 -7.743 1.00 91.75 89 GLU A CA 1
ATOM 704 C C . GLU A 1 89 ? -10.751 4.332 -8.252 1.00 91.75 89 GLU A C 1
ATOM 706 O O . GLU A 1 89 ? -10.600 3.996 -9.430 1.00 91.75 89 GLU A O 1
ATOM 711 N N . ALA A 1 90 ? -9.792 4.116 -7.347 1.00 90.75 90 ALA A N 1
ATOM 712 C CA . ALA A 1 90 ? -8.417 3.765 -7.679 1.00 90.75 90 ALA A CA 1
ATOM 713 C C . ALA A 1 90 ? -7.996 2.426 -7.055 1.00 90.75 90 ALA A C 1
ATOM 715 O O . ALA A 1 90 ? -7.132 2.382 -6.183 1.00 90.75 90 ALA A O 1
ATOM 716 N N . GLU A 1 91 ? -8.550 1.312 -7.546 1.00 90.94 91 GLU A N 1
ATOM 717 C CA . GLU A 1 91 ? -8.259 -0.056 -7.056 1.00 90.94 91 GLU A CA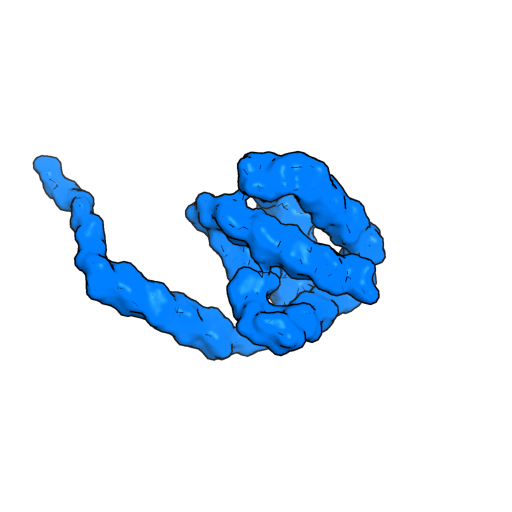 1
ATOM 718 C C . GLU A 1 91 ? -6.758 -0.396 -7.032 1.00 90.94 91 GLU A C 1
ATOM 720 O O . GLU A 1 91 ? -6.259 -1.101 -6.159 1.00 90.94 91 GLU A O 1
ATOM 725 N N . HIS A 1 92 ? -5.981 0.190 -7.943 1.00 88.94 92 HIS A N 1
ATOM 726 C CA . HIS A 1 92 ? -4.528 0.042 -7.967 1.00 88.94 92 HIS A CA 1
ATOM 727 C C . HIS A 1 92 ? -3.811 0.686 -6.761 1.00 88.94 92 HIS A C 1
ATOM 729 O O . HIS A 1 92 ? -2.587 0.572 -6.675 1.00 88.94 92 HIS A O 1
ATOM 735 N N . LEU A 1 93 ? -4.516 1.365 -5.854 1.00 95.44 93 LEU A N 1
ATOM 736 C CA . LEU A 1 93 ? -3.980 1.892 -4.598 1.00 95.44 93 LEU A CA 1
ATOM 737 C C . LEU A 1 93 ? -4.213 0.959 -3.401 1.00 95.44 93 LEU A C 1
ATOM 739 O O . LEU A 1 93 ? -3.805 1.295 -2.292 1.00 95.44 93 LEU A O 1
ATOM 743 N N . ARG A 1 94 ? -4.820 -0.218 -3.598 1.00 96.00 94 ARG A N 1
ATOM 744 C CA . ARG A 1 94 ? -4.980 -1.216 -2.532 1.00 96.00 94 ARG A CA 1
ATOM 745 C C . ARG A 1 94 ? -3.624 -1.631 -1.941 1.00 96.00 94 ARG A C 1
ATOM 747 O O . ARG A 1 94 ? -2.745 -2.043 -2.709 1.00 96.00 94 ARG A O 1
ATOM 754 N N . PRO A 1 95 ? -3.432 -1.561 -0.609 1.00 97.56 95 PRO A N 1
ATOM 755 C CA . PRO A 1 95 ? -2.182 -1.958 0.038 1.00 97.56 95 PRO A CA 1
ATOM 756 C C . PRO A 1 95 ? -1.673 -3.353 -0.330 1.00 97.56 95 PRO A C 1
ATOM 758 O O . PRO A 1 95 ? -0.492 -3.510 -0.642 1.00 97.56 95 PRO A O 1
ATOM 761 N N . THR A 1 96 ? -2.547 -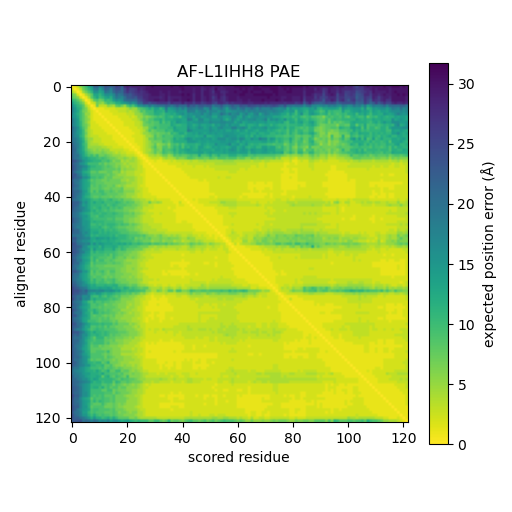4.359 -0.342 1.00 96.69 96 THR A N 1
ATOM 762 C CA . THR A 1 96 ? -2.201 -5.738 -0.716 1.00 96.69 96 THR A CA 1
ATOM 763 C C . THR A 1 96 ? -1.660 -5.814 -2.144 1.00 96.69 96 THR A C 1
ATOM 765 O O . THR A 1 96 ? -0.606 -6.411 -2.376 1.00 96.69 96 THR A O 1
ATOM 768 N N . GLY A 1 97 ? -2.325 -5.151 -3.093 1.00 94.75 97 GLY A N 1
ATOM 769 C CA . GLY A 1 97 ? -1.905 -5.092 -4.493 1.00 94.75 97 GLY A CA 1
ATOM 770 C C . GLY A 1 97 ? -0.620 -4.285 -4.707 1.00 94.75 97 GLY A C 1
ATOM 771 O O . GLY A 1 97 ? 0.168 -4.597 -5.601 1.00 94.75 97 GLY A O 1
ATOM 772 N N . ILE A 1 98 ? -0.377 -3.238 -3.913 1.00 96.62 98 ILE A N 1
ATOM 773 C CA . ILE A 1 98 ? 0.898 -2.500 -3.917 1.00 96.62 98 ILE A CA 1
ATOM 774 C C . ILE A 1 98 ? 2.031 -3.412 -3.435 1.00 96.62 98 ILE A C 1
ATOM 776 O O . ILE A 1 98 ? 3.053 -3.530 -4.113 1.00 96.62 98 ILE A O 1
ATOM 780 N N . LEU A 1 99 ? 1.844 -4.079 -2.294 1.00 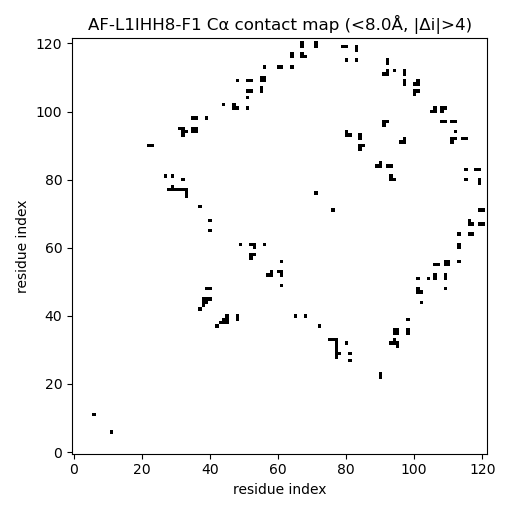97.31 99 LEU A N 1
ATOM 781 C CA . LEU A 1 99 ? 2.841 -4.968 -1.704 1.00 97.31 99 LEU A CA 1
ATOM 782 C C . LEU A 1 99 ? 3.196 -6.128 -2.645 1.00 97.31 99 LEU A C 1
ATOM 784 O O . LEU A 1 99 ? 4.377 -6.413 -2.845 1.00 97.31 99 LEU A O 1
ATOM 788 N N . ASP A 1 100 ? 2.200 -6.771 -3.257 1.00 95.88 100 ASP A N 1
ATOM 789 C CA . ASP A 1 100 ? 2.419 -7.841 -4.238 1.00 95.88 100 ASP A CA 1
ATOM 790 C C . ASP A 1 100 ? 3.256 -7.360 -5.436 1.00 95.88 100 ASP A C 1
ATOM 792 O O . ASP A 1 100 ? 4.253 -7.987 -5.803 1.00 95.88 100 ASP A O 1
ATOM 796 N N . ARG A 1 101 ? 2.925 -6.189 -5.994 1.00 94.44 101 ARG A N 1
ATOM 797 C CA . ARG A 1 101 ? 3.686 -5.576 -7.091 1.00 94.44 101 ARG A CA 1
ATOM 798 C C . ARG A 1 101 ? 5.127 -5.266 -6.698 1.00 94.44 101 ARG A C 1
ATOM 800 O O . ARG A 1 101 ? 6.037 -5.575 -7.466 1.00 94.44 101 ARG A O 1
ATOM 807 N N . LEU A 1 102 ? 5.358 -4.721 -5.505 1.00 95.25 102 LEU A N 1
ATOM 808 C CA . LEU A 1 102 ? 6.713 -4.460 -5.012 1.00 95.25 102 LEU A CA 1
ATOM 809 C C . LEU A 1 102 ? 7.510 -5.756 -4.831 1.00 95.25 102 LEU A C 1
ATOM 811 O O . LEU A 1 102 ? 8.654 -5.828 -5.274 1.00 95.25 102 LEU A O 1
ATOM 815 N N . ARG A 1 103 ? 6.900 -6.815 -4.284 1.00 95.38 103 ARG A N 1
ATOM 816 C CA . ARG A 1 103 ? 7.532 -8.144 -4.168 1.00 95.38 103 ARG A CA 1
ATOM 817 C C . ARG A 1 103 ? 7.882 -8.756 -5.527 1.00 95.38 103 ARG A C 1
ATOM 819 O O . ARG A 1 103 ? 8.880 -9.461 -5.636 1.00 95.38 103 ARG A O 1
ATOM 826 N N . LYS A 1 104 ? 7.109 -8.445 -6.571 1.00 94.12 104 LYS A N 1
ATOM 827 C CA . LYS A 1 104 ? 7.388 -8.819 -7.971 1.00 94.12 104 LYS A CA 1
ATOM 828 C C . LYS A 1 104 ? 8.403 -7.897 -8.668 1.00 94.12 104 LYS A C 1
ATOM 830 O O . LYS A 1 104 ? 8.662 -8.073 -9.855 1.00 94.12 104 LYS A O 1
ATOM 835 N N . GLY A 1 105 ? 8.974 -6.915 -7.965 1.00 92.75 105 GLY A N 1
ATOM 836 C CA . GLY A 1 105 ? 9.956 -5.972 -8.512 1.00 92.75 105 GLY A CA 1
ATOM 837 C C . GLY A 1 105 ? 9.353 -4.819 -9.322 1.00 92.75 105 GLY A C 1
ATOM 838 O O . GLY A 1 105 ? 10.076 -4.104 -10.017 1.00 92.75 105 GLY A O 1
ATOM 839 N N . VAL A 1 106 ? 8.037 -4.599 -9.246 1.00 93.31 106 VAL A N 1
ATOM 840 C CA . VAL A 1 106 ? 7.344 -3.500 -9.935 1.00 93.31 106 VAL A CA 1
ATOM 841 C C . VAL A 1 106 ? 7.508 -2.209 -9.129 1.00 93.31 106 VAL A C 1
ATOM 843 O O . VAL A 1 106 ? 6.602 -1.732 -8.448 1.00 93.31 106 VAL A O 1
ATOM 846 N N . ASN A 1 107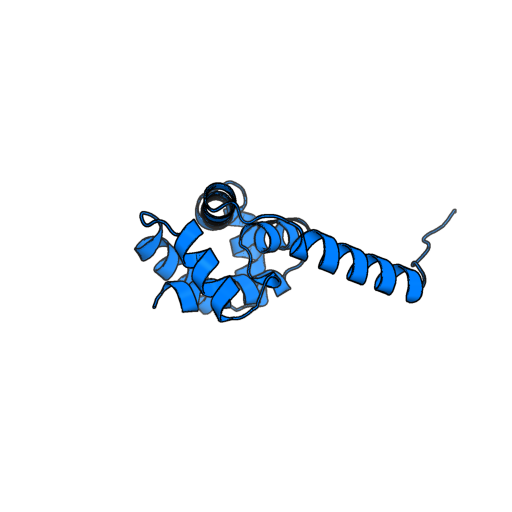 ? 8.697 -1.622 -9.235 1.00 91.19 107 ASN A N 1
ATOM 847 C CA . ASN A 1 107 ? 9.108 -0.390 -8.556 1.00 91.19 107 ASN A CA 1
ATOM 848 C C . ASN A 1 107 ? 8.137 0.807 -8.699 1.00 91.19 107 ASN A C 1
ATOM 850 O O . ASN A 1 107 ? 7.951 1.530 -7.716 1.00 91.19 107 ASN A O 1
ATOM 854 N N . PRO A 1 108 ? 7.443 1.019 -9.842 1.00 92.44 108 PRO A N 1
ATOM 855 C CA . PRO A 1 108 ? 6.445 2.083 -9.952 1.00 92.44 108 PRO A CA 1
ATOM 856 C C . PRO A 1 108 ? 5.291 2.004 -8.938 1.00 92.44 108 PRO A C 1
ATOM 858 O O . PRO A 1 108 ? 4.637 3.016 -8.689 1.00 92.44 108 PRO A O 1
ATOM 861 N N . ALA A 1 109 ? 5.059 0.856 -8.290 1.00 95.00 109 ALA A N 1
ATOM 862 C CA . ALA A 1 109 ? 4.077 0.746 -7.210 1.00 95.00 109 ALA A CA 1
ATOM 863 C C . ALA A 1 109 ? 4.388 1.670 -6.010 1.00 95.00 109 ALA A C 1
ATOM 865 O O . ALA A 1 109 ? 3.472 2.046 -5.281 1.00 95.00 109 ALA A O 1
ATOM 866 N N . CYS A 1 110 ? 5.636 2.132 -5.853 1.00 96.25 110 CYS A N 1
ATOM 867 C CA . CYS A 1 110 ? 6.002 3.140 -4.854 1.00 96.25 110 CYS A CA 1
ATOM 868 C C . CYS A 1 110 ? 5.302 4.493 -5.053 1.00 96.25 110 CYS A C 1
ATOM 870 O O . CYS A 1 110 ? 5.046 5.186 -4.071 1.00 96.25 110 CYS A O 1
ATOM 872 N N . PHE A 1 111 ? 4.953 4.874 -6.288 1.00 96.06 111 PHE A N 1
ATOM 873 C CA . PHE A 1 111 ? 4.145 6.077 -6.524 1.00 96.06 111 PHE A CA 1
ATOM 874 C C . PHE A 1 111 ? 2.720 5.894 -5.995 1.00 96.06 111 PHE A C 1
ATOM 876 O O . PHE A 1 111 ? 2.175 6.808 -5.384 1.00 96.06 111 PHE A O 1
ATOM 883 N N . GLY A 1 112 ? 2.145 4.699 -6.169 1.00 96.19 112 GLY A N 1
ATOM 884 C CA . GLY A 1 112 ? 0.847 4.348 -5.591 1.00 96.19 112 GLY A CA 1
ATOM 885 C C . GLY A 1 112 ? 0.878 4.392 -4.064 1.00 96.19 112 GLY A C 1
ATOM 886 O O . GLY A 1 112 ? 0.019 5.024 -3.454 1.00 96.19 112 GLY A O 1
ATOM 887 N N . LEU A 1 113 ? 1.921 3.816 -3.452 1.00 97.50 113 LEU A N 1
ATOM 888 C CA . LEU A 1 113 ? 2.124 3.894 -2.005 1.00 97.50 113 LEU A CA 1
ATOM 889 C C . LEU A 1 113 ? 2.221 5.347 -1.529 1.00 97.50 113 LEU A C 1
ATOM 891 O O . LEU A 1 113 ? 1.528 5.726 -0.592 1.00 97.50 113 LEU A O 1
ATOM 895 N N . HIS A 1 114 ? 3.025 6.184 -2.191 1.00 97.38 114 HIS A N 1
ATOM 896 C CA . HIS A 1 114 ? 3.156 7.595 -1.815 1.00 97.38 114 HIS A CA 1
ATOM 897 C C . HIS A 1 114 ? 1.828 8.342 -1.908 1.00 97.38 114 HIS A C 1
ATOM 899 O O . HIS A 1 114 ? 1.456 9.028 -0.958 1.00 97.38 114 HIS A O 1
ATOM 905 N N . THR A 1 115 ? 1.094 8.176 -3.010 1.00 97.19 115 THR A N 1
ATOM 906 C CA . THR A 1 115 ? -0.240 8.762 -3.184 1.00 97.19 115 THR A CA 1
ATOM 907 C C . THR A 1 115 ? -1.177 8.338 -2.060 1.00 97.19 115 THR A C 1
ATOM 909 O O . THR A 1 115 ? -1.750 9.206 -1.403 1.00 97.19 115 THR A O 1
ATOM 912 N N . LEU A 1 116 ? -1.279 7.035 -1.780 1.00 97.62 116 LEU A N 1
ATOM 913 C CA . LEU A 1 116 ? -2.118 6.519 -0.701 1.00 97.62 116 LEU A CA 1
ATOM 914 C C . LEU A 1 116 ? -1.750 7.164 0.642 1.00 97.62 116 LEU A C 1
ATOM 916 O O . LEU A 1 116 ? -2.617 7.718 1.315 1.00 97.62 116 LEU A O 1
ATOM 920 N N . MET A 1 117 ? -0.464 7.166 1.005 1.00 97.88 117 MET A N 1
ATOM 921 C CA . MET A 1 117 ? -0.012 7.735 2.277 1.00 97.88 117 MET A CA 1
ATOM 922 C C . MET A 1 117 ? -0.337 9.229 2.383 1.00 97.88 117 MET A C 1
ATOM 924 O O . MET A 1 117 ? -0.814 9.673 3.420 1.00 97.88 117 MET A O 1
ATOM 928 N N . LYS A 1 118 ? -0.165 10.018 1.314 1.00 97.06 118 LYS A N 1
ATOM 929 C CA . LYS A 1 118 ? -0.516 11.451 1.342 1.00 97.06 118 LYS A CA 1
ATOM 930 C C . LYS A 1 118 ? -2.007 11.710 1.545 1.00 97.06 118 LYS A C 1
ATOM 932 O O . LYS A 1 118 ? -2.356 12.757 2.084 1.00 97.06 118 LYS A O 1
ATOM 937 N N . HIS A 1 119 ? -2.873 10.810 1.089 1.00 97.00 119 HIS A N 1
ATOM 938 C CA . HIS A 1 119 ? -4.306 10.896 1.363 1.00 97.00 119 HIS A CA 1
ATOM 939 C C . HIS A 1 119 ? -4.635 10.468 2.797 1.00 97.00 119 HIS A C 1
ATOM 941 O O . HIS A 1 119 ? -5.488 11.084 3.419 1.00 97.00 119 HIS A O 1
ATOM 947 N N . LEU A 1 120 ? -3.915 9.488 3.347 1.00 96.00 120 LEU A N 1
ATOM 948 C CA . LEU A 1 120 ? -4.065 9.051 4.739 1.00 96.00 120 LEU A CA 1
ATOM 949 C C . LEU A 1 120 ? -3.500 10.038 5.781 1.00 96.00 120 LEU A C 1
ATOM 951 O O . LEU A 1 120 ? -3.789 9.896 6.964 1.00 96.00 120 LEU A O 1
ATOM 955 N N . ASP A 1 121 ? -2.690 11.022 5.389 1.00 94.25 121 ASP A N 1
ATOM 956 C CA . ASP A 1 121 ? -2.249 12.110 6.289 1.00 94.25 121 ASP A CA 1
ATOM 957 C C . ASP A 1 121 ? -3.318 13.207 6.462 1.00 94.25 121 ASP A C 1
ATOM 959 O O . ASP A 1 121 ? -3.137 14.108 7.279 1.00 94.25 121 ASP A O 1
ATOM 963 N N . ARG A 1 122 ? -4.407 13.151 5.684 1.00 84.38 122 ARG A N 1
ATOM 964 C CA . ARG A 1 122 ? -5.558 14.060 5.778 1.00 84.38 122 ARG A CA 1
ATOM 965 C C . ARG A 1 122 ? -6.615 13.508 6.733 1.00 84.38 122 ARG A C 1
ATOM 967 O O . ARG A 1 122 ? -7.298 14.363 7.334 1.00 84.38 122 ARG A O 1
#

Solvent-accessible surface area (backbone atoms only — not comparable to full-atom values): 6814 Å² total; per-residue (Å²): 136,88,84,83,84,76,71,53,72,68,54,51,51,50,51,52,53,50,52,55,51,53,60,71,68,52,77,89,51,44,69,57,30,31,48,30,46,45,29,43,74,74,38,91,44,19,68,59,45,53,54,40,22,36,72,64,60,37,52,72,52,44,52,50,41,52,56,43,43,72,73,44,73,88,54,70,48,18,56,54,49,48,53,53,29,62,76,65,72,32,75,79,47,38,39,49,63,30,49,53,35,44,74,70,66,39,42,73,35,41,55,37,52,46,54,47,40,62,60,71,68,109

pLDDT: mean 89.52, std 12.21, range [39.0, 98.0]

Sequence (122 aa):
MAVGEGGSFEEVARKDEQFKQEEKNRAWNSEEEEHALREMFEGASNSLVASSCAASIKTPCWEQCKEIWMKIKNDQVGERAKHVVQELEAEHLRPTGILDRLRKGVNPACFGLHTLMKHLDR

Foldseek 3Di:
DDDDDPDDPVVVVVVVVVVVVVLVPDDQDLVLLLVLVCCCQPNPCVVLNQVLLCVQVNNVLVVLLNVLCVVPNVDSLSVLLVVVCVVVVPSLLRSNNLSVCSVVVVSVSSVSSSVSSVSSSD

Mean predicted aligned error: 6.39 Å

Secondary structure (DSSP, 8-state):
--------HHHHHHHHHHHHHHHHHSPP-HHHHHHHHHHHHTSTTHHHHHHHHHHHT-HHHHHHHHHHHHHHTTS-HHHHHHHHHHHTT-GGG-HHHHHHHHHTT-TTHHHHHHHHHHHHT-

Radius of gyration: 15.74 Å; Cα contacts (8 Å, |Δi|>4): 111; chains: 1; bounding box: 33×38×44 Å